Protein AF-Q5GUJ9-F1 (afdb_monomer_lite)

Structure (mmCIF, N/CA/C/O backbone):
data_AF-Q5GUJ9-F1
#
_entry.id   AF-Q5GUJ9-F1
#
loop_
_atom_site.group_PDB
_atom_site.id
_atom_site.type_symbol
_atom_site.label_atom_id
_atom_site.label_alt_id
_atom_site.label_comp_id
_atom_site.label_asym_id
_atom_site.label_entity_id
_atom_site.label_seq_id
_atom_site.pdbx_PDB_ins_code
_atom_site.Cartn_x
_atom_site.Cartn_y
_atom_site.Cartn_z
_atom_site.occupancy
_atom_site.B_iso_or_equiv
_atom_site.auth_seq_id
_atom_site.auth_comp_id
_atom_site.auth_asym_id
_atom_site.auth_atom_id
_atom_site.pdbx_PDB_model_num
ATOM 1 N N . MET A 1 1 ? -27.865 -10.133 41.609 1.00 52.19 1 MET A N 1
ATOM 2 C CA . MET A 1 1 ? -26.567 -9.880 40.949 1.00 52.19 1 MET A CA 1
ATOM 3 C C . MET A 1 1 ? -25.747 -8.984 41.854 1.00 52.19 1 MET A C 1
ATOM 5 O O . MET A 1 1 ? -26.266 -7.954 42.271 1.00 52.19 1 MET A O 1
ATOM 9 N N . SER A 1 2 ? -24.534 -9.396 42.225 1.00 63.97 2 SER A N 1
ATOM 10 C CA . SER A 1 2 ? -23.672 -8.597 43.096 1.00 63.97 2 SER A CA 1
ATOM 11 C C . SER A 1 2 ? -23.121 -7.409 42.298 1.00 63.97 2 SER A C 1
ATOM 13 O O . SER A 1 2 ? -22.692 -7.574 41.160 1.00 63.97 2 SER A O 1
ATOM 15 N N . VAL A 1 3 ? -23.143 -6.198 42.860 1.00 68.81 3 VAL A N 1
ATOM 16 C CA . VAL A 1 3 ? -22.565 -4.976 42.255 1.00 68.81 3 VAL A CA 1
ATOM 17 C C . VAL A 1 3 ? -21.145 -5.183 41.670 1.00 68.81 3 VAL A C 1
ATOM 19 O O . VAL A 1 3 ? -20.879 -4.660 40.583 1.00 68.81 3 VAL A O 1
ATOM 22 N N . PRO A 1 4 ? -20.237 -5.967 42.293 1.00 79.94 4 PRO A N 1
ATOM 23 C CA . PRO A 1 4 ? -18.947 -6.326 41.690 1.00 79.94 4 PRO A CA 1
ATOM 24 C C . PRO A 1 4 ? -19.025 -7.123 40.375 1.00 79.94 4 PRO A C 1
ATOM 26 O O . PRO A 1 4 ? -18.158 -6.934 39.520 1.00 79.94 4 PRO A O 1
ATOM 29 N N . ASP A 1 5 ? -20.050 -7.951 40.160 1.00 77.50 5 ASP A N 1
ATOM 30 C CA . ASP A 1 5 ? -20.209 -8.727 38.918 1.00 77.50 5 ASP A CA 1
ATOM 31 C C . ASP A 1 5 ? -20.597 -7.820 37.749 1.00 77.50 5 ASP A C 1
ATOM 33 O O . ASP A 1 5 ? -20.053 -7.937 36.654 1.00 77.50 5 ASP A O 1
ATOM 37 N N . ALA A 1 6 ? -21.480 -6.848 38.000 1.00 81.62 6 ALA A N 1
ATOM 38 C CA . ALA A 1 6 ? -21.892 -5.870 36.996 1.00 81.62 6 ALA A CA 1
ATOM 39 C C . ALA A 1 6 ? -20.723 -4.983 36.534 1.00 81.62 6 ALA A C 1
ATOM 41 O O . ALA A 1 6 ? -20.653 -4.602 35.366 1.00 81.62 6 ALA A O 1
ATOM 42 N N . LYS A 1 7 ? -19.789 -4.665 37.441 1.00 83.12 7 LYS A N 1
ATOM 43 C CA . LYS A 1 7 ? -18.585 -3.896 37.108 1.00 83.12 7 LYS A CA 1
ATOM 44 C C . LYS A 1 7 ? -17.611 -4.718 36.260 1.00 83.12 7 LYS A C 1
ATOM 46 O O . LYS A 1 7 ? -17.220 -4.260 35.194 1.00 83.12 7 LYS A O 1
ATOM 51 N N . ARG A 1 8 ? -17.326 -5.963 36.666 1.00 86.69 8 ARG A N 1
ATOM 52 C CA . ARG A 1 8 ? -16.517 -6.908 35.873 1.00 86.69 8 ARG A CA 1
ATOM 53 C C . ARG A 1 8 ? -17.083 -7.130 34.476 1.00 86.69 8 ARG A C 1
ATOM 55 O O . ARG A 1 8 ? -16.319 -7.205 33.525 1.00 86.69 8 ARG A O 1
ATOM 62 N N . PHE A 1 9 ? -18.404 -7.215 34.347 1.00 88.44 9 PHE A N 1
ATOM 63 C CA . PHE A 1 9 ? -19.050 -7.405 33.052 1.00 88.44 9 PHE A CA 1
ATOM 64 C C . PHE A 1 9 ? -18.810 -6.215 32.115 1.00 88.44 9 PHE A C 1
ATOM 66 O O . PHE A 1 9 ? -18.409 -6.406 30.972 1.00 88.44 9 PHE A O 1
ATOM 73 N N . LYS A 1 10 ? -18.958 -4.985 32.623 1.00 86.69 10 LYS A N 1
ATOM 74 C CA . LYS A 1 10 ? -18.665 -3.764 31.856 1.00 86.69 10 LYS A CA 1
ATOM 75 C C . LYS A 1 10 ? -17.193 -3.649 31.468 1.00 86.69 10 LYS A C 1
ATOM 77 O O . LYS A 1 10 ? -16.890 -3.273 30.339 1.00 86.69 10 LYS A O 1
ATOM 82 N N . ASP A 1 11 ? -16.289 -3.984 32.385 1.00 89.69 11 ASP A N 1
ATOM 83 C CA . ASP A 1 11 ? -14.850 -3.968 32.111 1.00 89.69 11 ASP A CA 1
ATOM 84 C C . ASP A 1 11 ? -14.497 -4.993 31.017 1.00 89.69 11 ASP A C 1
ATOM 86 O O . ASP A 1 11 ? -13.771 -4.676 30.076 1.00 89.69 11 ASP A O 1
ATOM 90 N N . LEU A 1 12 ? -15.090 -6.191 31.075 1.00 92.25 12 LEU A N 1
ATOM 91 C CA . LEU A 1 12 ? -14.940 -7.220 30.044 1.00 92.25 12 LEU A CA 1
ATOM 92 C C . LEU A 1 12 ? -1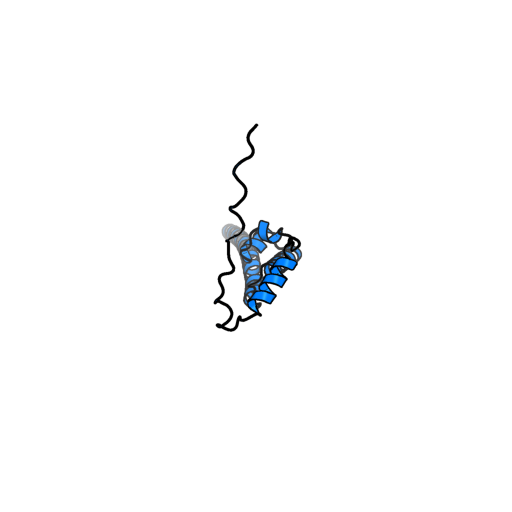5.530 -6.797 28.693 1.00 92.25 12 LEU A C 1
ATOM 94 O O . LEU A 1 12 ? -14.922 -7.080 27.665 1.00 92.25 12 LEU A O 1
ATOM 98 N N . GLU A 1 13 ? -16.672 -6.109 28.657 1.00 90.94 13 GLU A N 1
ATOM 99 C CA . GLU A 1 13 ? -17.251 -5.578 27.413 1.00 90.94 13 GLU A CA 1
ATOM 100 C C . GLU A 1 13 ? -16.365 -4.502 26.770 1.00 90.94 13 GLU A C 1
ATOM 102 O O . GLU A 1 13 ? -16.179 -4.499 25.546 1.00 90.94 13 GLU A O 1
ATOM 107 N N . ALA A 1 14 ? -15.777 -3.622 27.587 1.00 92.25 14 ALA A N 1
ATOM 108 C CA . ALA A 1 14 ? -14.828 -2.605 27.140 1.00 92.25 14 ALA A CA 1
ATOM 109 C C . ALA A 1 14 ? -13.543 -3.237 26.576 1.00 92.25 14 ALA A C 1
ATOM 111 O O . ALA A 1 14 ? -13.040 -2.825 25.526 1.00 92.25 14 ALA A O 1
ATOM 112 N N . GLU A 1 15 ? -13.037 -4.280 27.234 1.00 91.06 15 GLU A N 1
ATOM 113 C CA . GLU A 1 15 ? -11.893 -5.053 26.754 1.00 91.06 15 GLU A CA 1
ATOM 114 C C . GLU A 1 15 ? -12.232 -5.759 25.434 1.00 91.06 15 GLU A C 1
ATOM 116 O O . GLU A 1 15 ? -11.474 -5.690 24.471 1.00 91.06 15 GLU A O 1
ATOM 121 N N . ASN A 1 16 ? -13.418 -6.365 25.333 1.00 92.31 16 ASN A N 1
ATOM 122 C CA . ASN A 1 16 ? -13.863 -7.063 24.128 1.00 92.31 16 ASN A CA 1
ATOM 123 C C . ASN A 1 16 ? -13.984 -6.113 22.929 1.00 92.31 16 ASN A C 1
ATOM 125 O O . ASN A 1 16 ? -13.605 -6.464 21.813 1.00 92.31 16 ASN A O 1
ATOM 129 N N . THR A 1 17 ? -14.471 -4.889 23.146 1.00 92.19 17 THR A N 1
ATOM 130 C CA . THR A 1 17 ? -14.526 -3.864 22.092 1.00 92.19 17 THR A CA 1
ATOM 131 C C . THR A 1 17 ? -13.135 -3.398 21.674 1.00 92.19 17 THR A C 1
ATOM 133 O O . THR A 1 17 ? -12.876 -3.271 20.475 1.00 92.19 17 THR A O 1
ATOM 136 N N . ARG A 1 18 ? -12.211 -3.202 22.623 1.00 92.25 18 ARG A N 1
ATOM 137 C CA . ARG A 1 18 ? -10.805 -2.887 22.311 1.00 92.25 18 ARG A CA 1
ATOM 138 C C . ARG A 1 18 ? -10.122 -4.009 21.533 1.00 92.25 18 ARG A C 1
ATOM 140 O O . ARG A 1 18 ? -9.497 -3.733 20.513 1.00 92.25 18 ARG A O 1
ATOM 147 N N . LEU A 1 19 ? -1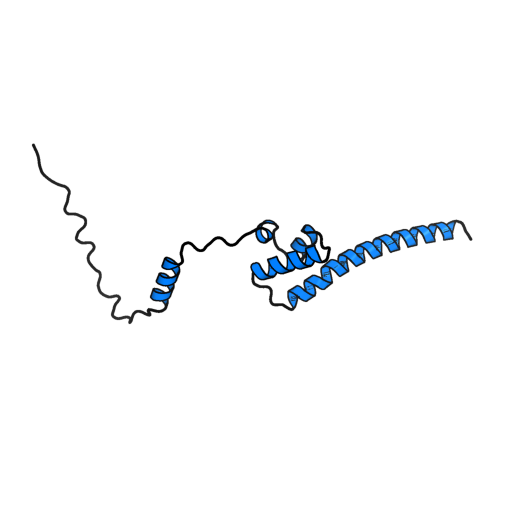0.281 -5.256 21.971 1.00 93.56 19 LEU A N 1
ATOM 148 C CA . LEU A 1 19 ? -9.708 -6.433 21.320 1.00 93.56 19 LEU A CA 1
ATOM 149 C C . LEU A 1 19 ? -10.275 -6.632 19.917 1.00 93.56 19 LEU A C 1
ATOM 151 O O . LEU A 1 19 ? -9.509 -6.854 18.989 1.00 93.56 19 LEU A O 1
ATOM 155 N N . LYS A 1 20 ? -11.591 -6.476 19.725 1.00 87.62 20 LYS A N 1
ATOM 156 C CA . LYS A 1 20 ? -12.217 -6.524 18.393 1.00 87.62 20 LYS A CA 1
ATOM 157 C C . LYS A 1 20 ? -11.651 -5.463 17.460 1.00 87.62 20 LYS A C 1
ATOM 159 O O . LYS A 1 20 ? -11.387 -5.757 16.300 1.00 87.62 20 LYS A O 1
ATOM 164 N N . LYS A 1 21 ? -11.430 -4.247 17.965 1.00 89.19 21 LYS A N 1
ATOM 165 C CA . LYS A 1 21 ? -10.819 -3.168 17.186 1.00 89.19 21 LYS A CA 1
ATOM 166 C C . LYS A 1 21 ? -9.379 -3.505 16.792 1.00 89.19 21 LYS A C 1
ATOM 168 O O . LYS A 1 21 ? -9.020 -3.350 15.632 1.00 89.19 21 LYS A O 1
ATOM 173 N N . LEU A 1 22 ? -8.578 -4.002 17.735 1.00 89.31 22 LEU A N 1
ATOM 174 C CA . LEU A 1 22 ? -7.182 -4.369 17.490 1.00 89.31 22 LEU A CA 1
ATOM 175 C C . LEU A 1 22 ? -7.054 -5.581 16.556 1.00 89.31 22 LEU A C 1
ATOM 177 O O . LEU A 1 22 ? -6.167 -5.612 15.710 1.00 89.31 22 LEU A O 1
ATOM 181 N N . LEU A 1 23 ? -7.965 -6.548 16.677 1.00 85.44 23 LEU A N 1
ATOM 182 C CA . LEU A 1 23 ? -8.040 -7.708 15.797 1.00 85.44 23 LEU A CA 1
ATOM 183 C C . LEU A 1 23 ? -8.470 -7.304 14.387 1.00 85.44 23 LEU A C 1
ATOM 185 O O . LEU A 1 23 ? -7.858 -7.759 13.433 1.00 85.44 23 LEU A O 1
ATOM 189 N N . ALA A 1 24 ? -9.473 -6.433 14.242 1.00 75.38 24 ALA A N 1
ATOM 190 C CA . ALA A 1 24 ? -9.869 -5.905 12.939 1.00 75.38 24 ALA A CA 1
ATOM 191 C C . ALA A 1 24 ? -8.701 -5.171 12.264 1.00 75.38 24 ALA A C 1
ATOM 193 O O . ALA A 1 24 ? -8.435 -5.408 11.092 1.00 75.38 24 ALA A O 1
ATOM 194 N N . GLU A 1 25 ? -7.955 -4.360 13.020 1.00 79.38 25 GLU A N 1
ATOM 195 C CA . GLU A 1 25 ? -6.729 -3.716 12.544 1.00 79.38 25 GLU A CA 1
ATOM 196 C C . GLU A 1 25 ? -5.679 -4.762 12.126 1.00 79.38 25 GLU A C 1
ATOM 198 O O . GLU A 1 25 ? -5.165 -4.703 11.017 1.00 79.38 25 GLU A O 1
ATOM 203 N N . GLN A 1 26 ? -5.385 -5.766 12.960 1.00 76.00 26 GLN A N 1
ATOM 204 C CA . GLN A 1 26 ? -4.386 -6.800 12.653 1.00 76.00 26 GLN A CA 1
ATOM 205 C C . GLN A 1 26 ? -4.765 -7.691 11.467 1.00 76.00 26 GLN A C 1
ATOM 207 O O . GLN A 1 26 ? -3.911 -7.979 10.633 1.00 76.00 26 GLN A O 1
ATOM 212 N N . VAL A 1 27 ? -6.011 -8.154 11.382 1.00 70.75 27 VAL A N 1
ATOM 213 C CA . VAL A 1 27 ? -6.501 -8.970 10.259 1.00 70.75 27 VAL A CA 1
ATOM 214 C C . VAL A 1 27 ? -6.440 -8.152 8.972 1.00 70.75 27 VAL A C 1
ATOM 216 O O . VAL A 1 27 ? -5.914 -8.633 7.971 1.00 70.75 27 VAL A O 1
ATOM 219 N N . PHE A 1 28 ? -6.838 -6.878 9.039 1.00 65.56 28 PHE A N 1
ATOM 220 C CA . PHE A 1 28 ? -6.707 -5.947 7.926 1.00 65.56 28 PHE A CA 1
ATOM 221 C C . PHE A 1 28 ? -5.251 -5.737 7.486 1.00 65.56 28 PHE A C 1
ATOM 223 O O . PHE A 1 28 ? -5.003 -5.561 6.304 1.00 65.56 28 PHE A O 1
ATOM 230 N N . GLN A 1 29 ? -4.270 -5.765 8.392 1.00 65.31 29 GLN A N 1
ATOM 231 C CA . GLN A 1 29 ? -2.855 -5.705 8.003 1.00 65.31 29 GLN A CA 1
ATOM 232 C C . GLN A 1 29 ? -2.364 -7.032 7.399 1.00 65.31 29 GLN A C 1
ATOM 234 O O . GLN A 1 29 ? -1.596 -7.037 6.443 1.00 65.31 29 GLN A O 1
ATOM 239 N N . ASN A 1 30 ? -2.781 -8.170 7.952 1.00 64.25 30 ASN A N 1
ATOM 240 C CA . ASN A 1 30 ? -2.178 -9.470 7.651 1.00 64.25 30 ASN A CA 1
ATOM 241 C C . ASN A 1 30 ? -2.657 -10.103 6.338 1.00 64.25 30 ASN A C 1
ATOM 243 O O . ASN A 1 30 ? -1.840 -10.678 5.617 1.00 64.25 30 ASN A O 1
ATOM 247 N N . ASP A 1 31 ? -3.951 -10.032 6.036 1.00 61.28 31 ASP A N 1
ATOM 248 C CA . ASP A 1 31 ? -4.533 -10.638 4.828 1.00 61.28 31 ASP A CA 1
ATOM 249 C C . ASP A 1 31 ? -3.951 -10.041 3.535 1.00 61.28 31 ASP A C 1
ATOM 251 O O . ASP A 1 31 ? -3.421 -10.782 2.702 1.00 61.28 31 ASP A O 1
ATOM 255 N N . PRO A 1 32 ? -3.921 -8.710 3.385 1.00 58.94 32 PRO A N 1
ATOM 256 C CA . PRO A 1 32 ? -3.380 -8.102 2.184 1.00 58.94 32 PRO A CA 1
ATOM 257 C C . PRO A 1 32 ? -1.843 -8.220 2.053 1.00 58.94 32 PRO A C 1
ATOM 259 O O . PRO A 1 32 ? -1.323 -8.343 0.941 1.00 58.94 32 PRO A O 1
ATOM 262 N N . ILE A 1 33 ? -1.091 -8.271 3.164 1.00 61.28 33 ILE A N 1
ATOM 263 C CA . ILE A 1 33 ? 0.363 -8.538 3.141 1.00 61.28 33 ILE A CA 1
ATOM 264 C C . ILE A 1 33 ? 0.662 -9.962 2.638 1.00 61.28 33 ILE A C 1
ATOM 266 O O . ILE A 1 33 ? 1.611 -10.154 1.875 1.00 61.28 33 ILE A O 1
ATOM 270 N N . LYS A 1 34 ? -0.142 -10.966 3.014 1.00 59.28 34 LYS A N 1
ATOM 271 C CA . LYS A 1 34 ? 0.025 -12.349 2.529 1.00 59.28 34 LYS A CA 1
ATOM 272 C C . LYS A 1 34 ? -0.235 -12.468 1.027 1.00 59.28 34 LYS A C 1
ATOM 274 O O . LYS A 1 34 ? 0.559 -13.104 0.331 1.00 59.28 34 LYS A O 1
ATOM 279 N N . ASP A 1 35 ? -1.269 -11.796 0.528 1.00 58.25 35 ASP A N 1
ATOM 280 C CA . ASP A 1 35 ? -1.573 -11.731 -0.907 1.00 58.25 35 ASP A CA 1
ATOM 281 C C . ASP A 1 35 ? -0.483 -10.996 -1.705 1.00 58.25 35 ASP A C 1
ATOM 283 O O . ASP A 1 35 ? -0.139 -11.400 -2.820 1.00 58.25 35 ASP A O 1
ATOM 287 N N . ALA A 1 36 ? 0.112 -9.950 -1.123 1.00 55.62 36 ALA A N 1
ATOM 288 C CA . ALA A 1 36 ? 1.224 -9.212 -1.717 1.00 55.62 36 ALA A CA 1
ATOM 289 C C . ALA A 1 36 ? 2.527 -10.034 -1.785 1.00 55.62 36 ALA A C 1
ATOM 291 O O . ALA A 1 36 ? 3.263 -9.957 -2.770 1.00 55.62 36 ALA A O 1
ATOM 292 N N . LEU A 1 37 ? 2.819 -10.838 -0.756 1.00 56.19 37 LEU A N 1
ATOM 293 C CA . LEU A 1 37 ? 4.016 -11.686 -0.698 1.00 56.19 37 LEU A CA 1
ATOM 294 C C . LEU A 1 37 ? 3.951 -12.878 -1.664 1.00 56.19 37 LEU A C 1
ATOM 296 O O . LEU A 1 37 ? 4.981 -13.274 -2.207 1.00 56.19 37 LEU A O 1
ATOM 300 N N . GLN A 1 38 ? 2.761 -13.430 -1.922 1.00 56.97 38 GLN A N 1
ATOM 301 C CA . GLN A 1 38 ? 2.592 -14.526 -2.887 1.00 56.97 38 GLN A CA 1
ATOM 302 C C . GLN A 1 38 ? 2.780 -14.077 -4.345 1.00 56.97 38 GLN A C 1
ATOM 304 O O . GLN A 1 38 ? 3.182 -14.876 -5.191 1.00 56.97 38 GLN A O 1
ATOM 309 N N . LYS A 1 39 ? 2.542 -12.797 -4.653 1.00 54.94 39 LYS A N 1
ATOM 310 C CA . LYS A 1 39 ? 2.583 -12.246 -6.015 1.00 54.94 39 LYS A CA 1
ATOM 311 C C . LYS A 1 39 ? 3.822 -11.369 -6.240 1.00 54.94 39 LYS A C 1
ATOM 313 O O . LYS A 1 39 ? 3.660 -10.182 -6.467 1.00 54.94 39 LYS A O 1
ATOM 318 N N . GLN A 1 40 ? 5.044 -11.923 -6.160 1.00 52.22 40 GLN A N 1
ATOM 319 C CA . GLN A 1 40 ? 6.322 -11.356 -6.679 1.00 52.22 40 GLN A CA 1
ATOM 320 C C . GLN A 1 40 ? 6.276 -9.848 -7.049 1.00 52.22 40 GLN A C 1
ATOM 322 O O . GLN A 1 40 ? 6.313 -9.449 -8.215 1.00 52.22 40 GLN A O 1
ATOM 327 N N . MET A 1 41 ? 6.136 -8.983 -6.041 1.00 58.16 41 MET A N 1
ATOM 328 C CA . MET A 1 41 ? 5.690 -7.594 -6.215 1.00 58.16 41 MET A CA 1
ATOM 329 C C . MET A 1 41 ? 6.867 -6.626 -6.377 1.00 58.16 41 MET A C 1
ATOM 331 O O . MET A 1 41 ? 7.031 -5.659 -5.635 1.00 58.16 41 MET A O 1
ATOM 335 N N . VAL A 1 42 ? 7.732 -6.899 -7.353 1.00 63.53 42 VAL A N 1
ATOM 336 C CA . VAL A 1 42 ? 8.998 -6.160 -7.517 1.00 63.53 42 VAL A CA 1
ATOM 337 C C . VAL A 1 42 ? 8.815 -4.842 -8.289 1.00 63.53 42 VAL A C 1
ATOM 339 O O . VAL A 1 42 ? 9.688 -3.977 -8.261 1.00 63.53 42 VAL A O 1
ATOM 342 N N . SER A 1 43 ? 7.672 -4.635 -8.958 1.00 77.56 43 SER A N 1
ATOM 343 C CA . SER A 1 43 ? 7.446 -3.453 -9.801 1.00 77.56 43 SER A CA 1
ATOM 344 C C . SER A 1 43 ? 6.619 -2.357 -9.112 1.00 77.56 43 SER A C 1
ATOM 346 O O . SER A 1 43 ? 5.589 -2.598 -8.475 1.00 77.56 43 SER A O 1
ATOM 348 N N . ALA A 1 44 ? 7.054 -1.103 -9.269 1.00 78.56 44 ALA A N 1
ATOM 349 C CA . ALA A 1 44 ? 6.347 0.062 -8.734 1.00 78.56 44 ALA A CA 1
ATOM 350 C C . ALA A 1 44 ? 4.893 0.212 -9.249 1.00 78.56 44 ALA A C 1
ATOM 352 O O . ALA A 1 44 ? 4.040 0.596 -8.448 1.00 78.56 44 ALA A O 1
ATOM 353 N N . PRO A 1 45 ? 4.555 -0.088 -10.523 1.00 83.12 45 PRO A N 1
ATOM 354 C CA . PRO A 1 45 ? 3.169 -0.047 -11.000 1.00 83.12 45 PRO A CA 1
ATOM 355 C C . PRO A 1 45 ? 2.255 -1.095 -10.350 1.00 83.12 45 PRO A C 1
ATOM 357 O O . PRO A 1 45 ? 1.123 -0.768 -9.996 1.00 83.12 45 PRO A O 1
ATOM 360 N N . ALA A 1 46 ? 2.742 -2.324 -10.137 1.00 82.44 46 ALA A N 1
ATOM 361 C CA . ALA A 1 46 ? 1.961 -3.373 -9.478 1.00 82.44 46 ALA A CA 1
ATOM 362 C C . ALA A 1 46 ? 1.614 -2.970 -8.039 1.00 82.44 46 ALA A C 1
ATOM 364 O O . ALA A 1 46 ? 0.451 -2.991 -7.641 1.00 82.44 46 ALA A O 1
ATOM 365 N N . ARG A 1 47 ? 2.609 -2.465 -7.297 1.00 84.38 47 ARG A N 1
ATOM 366 C CA . ARG A 1 47 ? 2.408 -1.953 -5.935 1.00 84.38 47 ARG A CA 1
ATOM 367 C C . ARG A 1 47 ? 1.404 -0.790 -5.879 1.00 84.38 47 ARG A C 1
ATOM 369 O O . ARG A 1 47 ? 0.613 -0.733 -4.948 1.00 84.38 47 ARG A O 1
ATOM 376 N N . ARG A 1 48 ? 1.386 0.112 -6.874 1.00 87.94 48 ARG A N 1
ATOM 377 C CA . ARG A 1 48 ? 0.392 1.207 -6.953 1.00 87.94 48 ARG A CA 1
ATOM 378 C C . ARG A 1 48 ? -1.036 0.707 -7.155 1.00 87.94 48 ARG A C 1
ATOM 380 O O . ARG A 1 48 ? -1.955 1.304 -6.608 1.00 87.94 48 ARG A O 1
ATOM 387 N N . THR A 1 49 ? -1.210 -0.328 -7.970 1.00 88.12 49 THR A N 1
ATOM 388 C CA . THR A 1 49 ? -2.530 -0.902 -8.276 1.00 88.12 49 THR A CA 1
ATOM 389 C C . THR A 1 49 ? -3.136 -1.510 -7.018 1.00 88.12 49 THR A C 1
ATOM 391 O O . THR A 1 49 ? -4.251 -1.168 -6.649 1.00 88.12 49 THR A O 1
ATOM 394 N N . LEU A 1 50 ? -2.336 -2.266 -6.270 1.00 84.31 50 LEU A N 1
ATOM 395 C CA . LEU A 1 50 ? -2.777 -2.895 -5.032 1.00 84.31 50 LEU A CA 1
ATOM 396 C C . LEU A 1 50 ? -3.172 -1.890 -3.940 1.00 84.31 50 LEU A C 1
ATOM 398 O O . LEU A 1 50 ? -4.187 -2.066 -3.277 1.00 84.31 50 LEU A O 1
ATOM 402 N N . VAL A 1 51 ? -2.409 -0.798 -3.774 1.00 87.38 51 VAL A N 1
ATOM 403 C CA . VAL A 1 51 ? -2.796 0.279 -2.839 1.00 87.38 51 VAL A CA 1
ATOM 404 C C . VAL A 1 51 ? -4.189 0.816 -3.186 1.00 87.38 51 VAL A C 1
ATOM 406 O O . VAL A 1 51 ? -4.972 1.093 -2.282 1.00 87.38 51 VAL A O 1
ATOM 409 N N . ARG A 1 52 ? -4.512 0.965 -4.480 1.00 89.44 52 ARG A N 1
ATOM 410 C CA . ARG A 1 52 ? -5.835 1.437 -4.917 1.00 89.44 52 ARG A CA 1
ATOM 411 C C . ARG A 1 52 ? -6.920 0.412 -4.613 1.00 89.44 52 ARG A C 1
ATOM 413 O O . ARG A 1 52 ? -7.920 0.791 -4.019 1.00 89.44 52 ARG A O 1
ATOM 420 N N . GLU A 1 53 ? -6.680 -0.859 -4.926 1.00 88.12 53 GLU A N 1
ATOM 421 C CA . GLU A 1 53 ? -7.609 -1.955 -4.622 1.00 88.12 53 GLU A CA 1
ATOM 422 C C . GLU A 1 53 ? -7.918 -2.041 -3.121 1.00 88.12 53 GLU A C 1
ATOM 424 O O . GLU A 1 53 ? -9.068 -2.212 -2.730 1.00 88.12 53 GLU A O 1
ATOM 429 N N . TRP A 1 54 ? -6.920 -1.861 -2.250 1.00 85.75 54 TRP A N 1
ATOM 430 C CA . TRP A 1 54 ? -7.156 -1.890 -0.804 1.00 85.75 54 TRP A CA 1
ATOM 431 C C . TRP A 1 54 ? -7.952 -0.680 -0.327 1.00 85.75 54 TRP A C 1
ATOM 433 O O . TRP A 1 54 ? -8.838 -0.833 0.510 1.00 85.75 54 TRP A O 1
ATOM 443 N N . ILE A 1 55 ? -7.669 0.514 -0.856 1.00 88.12 55 ILE A N 1
ATOM 444 C CA . ILE A 1 55 ? -8.450 1.717 -0.540 1.00 88.12 55 ILE A CA 1
ATOM 445 C C . ILE A 1 55 ? -9.909 1.541 -0.986 1.00 88.12 55 ILE A C 1
ATOM 447 O O . ILE A 1 55 ? -10.818 1.864 -0.225 1.00 88.12 55 ILE A O 1
ATOM 451 N N . GLU A 1 56 ? -10.142 0.979 -2.175 1.00 88.06 56 GLU A N 1
ATOM 452 C CA . GLU A 1 56 ? -11.484 0.627 -2.664 1.00 88.06 56 GLU A CA 1
ATOM 453 C C . GLU A 1 56 ? -12.161 -0.429 -1.776 1.00 88.06 56 GLU A C 1
ATOM 455 O O . GLU A 1 56 ? -13.359 -0.342 -1.517 1.00 88.06 56 GLU A O 1
ATOM 460 N N . GLY A 1 57 ? -11.382 -1.364 -1.226 1.00 84.19 57 GLY A N 1
ATOM 461 C CA . GLY A 1 57 ? -11.814 -2.337 -0.220 1.00 84.19 57 GLY A CA 1
ATOM 462 C C . GLY A 1 57 ? -12.017 -1.776 1.196 1.00 84.19 57 GLY A C 1
ATOM 463 O O . GLY A 1 57 ? -12.307 -2.545 2.110 1.00 84.19 57 GLY A O 1
ATOM 464 N N . GLY A 1 58 ? -11.875 -0.461 1.406 1.00 82.88 58 GLY A N 1
ATOM 465 C CA . GLY A 1 58 ? -12.137 0.205 2.687 1.00 82.88 58 GLY A CA 1
ATOM 466 C C . GLY A 1 58 ? -10.901 0.503 3.543 1.00 82.88 58 GLY A C 1
ATOM 467 O O . GLY A 1 58 ? -11.042 0.978 4.672 1.00 82.88 58 GLY A O 1
ATOM 468 N N . ALA A 1 59 ? -9.689 0.276 3.030 1.00 85.69 59 ALA A N 1
ATOM 469 C CA . ALA A 1 59 ? -8.467 0.725 3.691 1.00 85.69 59 ALA A CA 1
ATOM 470 C C . ALA A 1 59 ? -8.395 2.250 3.749 1.00 85.69 59 ALA A C 1
ATOM 472 O O . ALA A 1 59 ? -8.697 2.945 2.778 1.00 85.69 59 ALA A O 1
ATOM 473 N N . SER A 1 60 ? -7.822 2.788 4.825 1.00 89.56 60 SER A N 1
ATOM 474 C CA . SER A 1 60 ? -7.293 4.151 4.746 1.00 89.56 60 SER A CA 1
ATOM 475 C C . SER A 1 60 ? -6.019 4.180 3.890 1.00 89.56 60 SER A C 1
ATOM 477 O O . SER A 1 60 ? -5.198 3.263 3.956 1.00 89.56 60 SER A O 1
ATOM 479 N N . GLU A 1 61 ? -5.804 5.266 3.135 1.00 89.00 61 GLU A N 1
ATOM 480 C CA . GLU A 1 61 ? -4.597 5.454 2.306 1.00 89.00 61 GLU A CA 1
ATOM 481 C C . GLU A 1 61 ? -3.314 5.262 3.129 1.00 89.00 61 GLU A C 1
ATOM 483 O O . GLU A 1 61 ? -2.394 4.569 2.703 1.00 89.00 61 GLU A O 1
ATOM 488 N N . ARG A 1 62 ? -3.268 5.812 4.352 1.00 89.31 62 ARG A N 1
ATOM 489 C CA . ARG A 1 62 ? -2.118 5.666 5.258 1.00 89.31 62 ARG A CA 1
ATOM 490 C C . ARG A 1 62 ? -1.860 4.202 5.623 1.00 89.31 62 ARG A C 1
ATOM 492 O O . ARG A 1 62 ? -0.705 3.789 5.642 1.00 89.31 62 ARG A O 1
ATOM 499 N N . CYS A 1 63 ? -2.917 3.448 5.913 1.00 83.25 63 CYS A N 1
ATOM 500 C CA . CYS A 1 63 ? -2.829 2.037 6.269 1.00 83.25 63 CYS A CA 1
ATOM 501 C C . CYS A 1 63 ? -2.303 1.202 5.092 1.00 83.25 63 CYS A C 1
ATOM 503 O O . CYS A 1 63 ? -1.305 0.500 5.235 1.00 83.25 63 CYS A O 1
ATOM 505 N N . ALA A 1 64 ? -2.891 1.372 3.905 1.00 85.75 64 ALA A N 1
ATOM 506 C CA . ALA A 1 64 ? -2.479 0.655 2.700 1.00 85.75 64 ALA A CA 1
ATOM 507 C C . ALA A 1 64 ? -1.028 0.971 2.289 1.00 85.75 64 ALA A C 1
ATOM 509 O O . ALA A 1 64 ? -0.253 0.072 1.961 1.00 85.75 64 ALA A O 1
ATOM 510 N N . LEU A 1 65 ? -0.625 2.245 2.355 1.00 87.75 65 LEU A N 1
ATOM 511 C CA . LEU A 1 65 ? 0.747 2.665 2.055 1.00 87.75 65 LEU A CA 1
ATOM 512 C C . LEU A 1 65 ? 1.772 2.095 3.040 1.00 87.75 65 LEU A C 1
ATOM 514 O O . LEU A 1 65 ? 2.838 1.653 2.609 1.00 87.75 65 LEU A O 1
ATOM 518 N N . ALA A 1 66 ? 1.457 2.101 4.340 1.00 84.44 66 ALA A N 1
ATOM 519 C CA . ALA A 1 66 ? 2.336 1.570 5.379 1.00 84.44 66 ALA A CA 1
ATOM 520 C C . ALA A 1 66 ? 2.538 0.059 5.223 1.00 84.44 66 ALA A C 1
ATOM 522 O O . ALA A 1 66 ? 3.672 -0.414 5.242 1.00 84.44 66 ALA A O 1
ATOM 523 N N . ALA A 1 67 ? 1.455 -0.672 4.979 1.00 81.12 67 ALA A N 1
ATOM 524 C CA . ALA A 1 67 ? 1.473 -2.114 4.783 1.00 81.12 67 ALA A CA 1
ATOM 525 C C . ALA A 1 67 ? 2.229 -2.548 3.512 1.00 81.12 67 ALA A C 1
ATOM 527 O O . ALA A 1 67 ? 2.947 -3.543 3.524 1.00 81.12 67 ALA A O 1
ATOM 528 N N . ILE A 1 68 ? 2.135 -1.773 2.423 1.00 81.56 68 ILE A N 1
ATOM 529 C CA . ILE A 1 68 ? 2.870 -2.034 1.170 1.00 81.56 68 ILE A CA 1
ATOM 530 C C . ILE A 1 68 ? 4.305 -1.474 1.216 1.00 81.56 68 ILE A C 1
ATOM 532 O O . ILE A 1 68 ? 5.130 -1.813 0.362 1.00 81.56 68 ILE A O 1
ATOM 536 N N . GLY A 1 69 ? 4.635 -0.599 2.173 1.00 84.12 69 GLY A N 1
ATOM 537 C CA . GLY A 1 69 ? 5.931 0.084 2.270 1.00 84.12 69 GLY A CA 1
ATOM 538 C C . GLY A 1 69 ? 6.181 1.083 1.131 1.00 84.12 69 GLY A C 1
ATOM 539 O O . GLY A 1 69 ? 7.303 1.198 0.627 1.00 84.12 69 GLY A O 1
ATOM 540 N N . MET A 1 70 ? 5.127 1.734 0.629 1.00 86.12 70 MET A N 1
ATOM 541 C CA . MET A 1 70 ? 5.181 2.698 -0.479 1.00 86.12 70 MET A CA 1
ATOM 542 C C . MET A 1 70 ? 4.951 4.122 0.039 1.00 86.12 70 MET A C 1
ATOM 544 O O . MET A 1 70 ? 4.151 4.344 0.941 1.00 86.12 70 MET A O 1
ATOM 548 N N . SER A 1 71 ? 5.626 5.116 -0.544 1.00 89.38 71 SER A N 1
ATOM 549 C CA . SER A 1 71 ? 5.369 6.519 -0.206 1.00 89.38 71 SER A CA 1
ATOM 550 C C . SER A 1 71 ? 4.123 7.056 -0.918 1.00 89.38 71 SER A C 1
ATOM 552 O O . SER A 1 71 ? 3.805 6.655 -2.039 1.00 89.38 71 SER A O 1
ATOM 554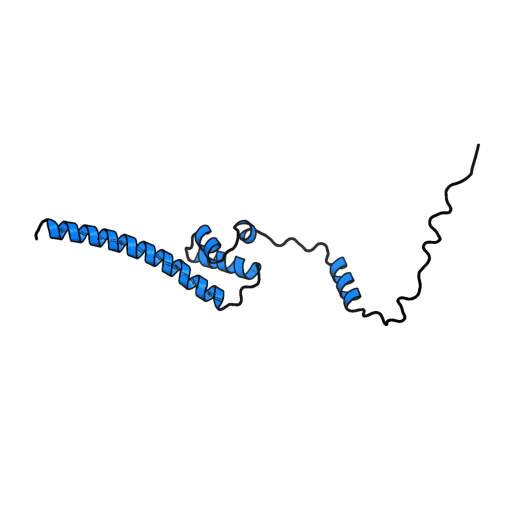 N N . ALA A 1 72 ? 3.454 8.042 -0.315 1.00 90.44 72 ALA A N 1
ATOM 555 C CA . ALA A 1 72 ? 2.311 8.716 -0.939 1.00 90.44 72 ALA A CA 1
ATOM 556 C C . ALA A 1 72 ? 2.673 9.349 -2.299 1.00 90.44 72 ALA A C 1
ATOM 558 O O . ALA A 1 72 ? 1.882 9.327 -3.242 1.00 90.44 72 ALA A O 1
ATOM 559 N N . SER A 1 73 ? 3.897 9.866 -2.439 1.00 90.75 73 SER A N 1
ATOM 560 C CA . SER A 1 73 ? 4.389 10.412 -3.707 1.00 90.75 73 SER A CA 1
ATOM 561 C C . SER A 1 73 ? 4.517 9.338 -4.788 1.00 90.75 73 SER A C 1
ATOM 563 O O . SER A 1 73 ? 4.156 9.586 -5.936 1.00 90.75 73 SER A O 1
ATOM 565 N N . ALA A 1 74 ? 4.970 8.130 -4.436 1.00 86.56 74 ALA A N 1
ATOM 566 C CA . ALA A 1 74 ? 5.061 7.015 -5.376 1.00 86.56 74 ALA A CA 1
ATOM 567 C C . ALA A 1 74 ? 3.680 6.531 -5.848 1.00 86.56 74 ALA A C 1
ATOM 569 O O . ALA A 1 74 ? 3.555 6.126 -7.002 1.00 86.56 74 ALA A O 1
ATOM 570 N N . LEU A 1 75 ? 2.643 6.636 -5.006 1.00 87.56 75 LEU A N 1
ATOM 571 C CA . LEU A 1 75 ? 1.250 6.365 -5.386 1.00 87.56 75 LEU A CA 1
ATOM 572 C C . LEU A 1 75 ? 0.706 7.377 -6.405 1.00 87.56 75 LEU A C 1
ATOM 574 O O . LEU A 1 75 ? -0.019 7.013 -7.335 1.00 87.56 75 LEU A O 1
ATOM 578 N N . ARG A 1 76 ? 1.065 8.652 -6.227 1.00 90.62 76 ARG A N 1
ATOM 579 C CA . ARG A 1 76 ? 0.606 9.780 -7.055 1.00 90.62 76 ARG A CA 1
ATOM 580 C C . ARG A 1 76 ? 1.427 9.970 -8.327 1.00 90.62 76 ARG A C 1
ATOM 582 O O . ARG A 1 76 ? 0.998 10.691 -9.226 1.00 90.62 76 ARG A O 1
ATOM 589 N N . TYR A 1 77 ? 2.593 9.337 -8.410 1.00 88.44 77 TYR A N 1
ATOM 590 C CA . TYR A 1 77 ? 3.470 9.424 -9.565 1.00 88.44 77 TYR A CA 1
ATOM 591 C C . TYR A 1 77 ? 2.759 8.935 -10.835 1.00 88.44 77 TYR A C 1
ATOM 593 O O . TYR A 1 77 ? 2.369 7.768 -10.940 1.00 88.44 77 TYR A O 1
ATOM 601 N N . ARG A 1 78 ? 2.629 9.827 -11.822 1.00 81.81 78 ARG A N 1
ATOM 602 C CA . ARG A 1 78 ? 2.264 9.471 -13.196 1.00 81.81 78 ARG A CA 1
ATOM 603 C C . ARG A 1 78 ? 3.534 9.309 -14.015 1.00 81.81 78 ARG A C 1
ATOM 605 O O . ARG A 1 78 ? 4.434 10.144 -13.932 1.00 81.81 78 ARG A O 1
ATOM 612 N N . GLN A 1 79 ? 3.588 8.236 -14.800 1.00 78.19 79 GLN A N 1
ATOM 613 C CA . GLN A 1 79 ? 4.683 8.009 -15.731 1.00 78.19 79 GLN A CA 1
ATOM 614 C C . GLN A 1 79 ? 4.769 9.197 -16.688 1.00 78.19 79 GLN A C 1
ATOM 616 O O . GLN A 1 79 ? 3.776 9.582 -17.304 1.00 78.19 79 GLN A O 1
ATOM 621 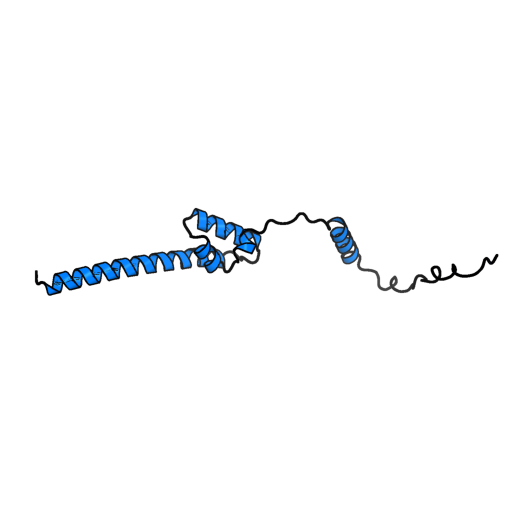N N . ARG A 1 80 ? 5.954 9.801 -16.763 1.00 80.00 80 ARG A N 1
ATOM 622 C CA . ARG A 1 80 ? 6.247 10.804 -17.781 1.00 80.00 80 ARG A CA 1
ATOM 623 C C . ARG A 1 80 ? 6.443 10.104 -19.117 1.00 80.00 80 ARG A C 1
ATOM 625 O O . ARG A 1 80 ? 7.008 9.013 -19.157 1.00 80.00 80 ARG A O 1
ATOM 632 N N . GLU A 1 81 ? 5.984 10.751 -20.179 1.00 76.75 81 GLU A N 1
ATOM 633 C CA . GLU A 1 81 ? 6.285 10.331 -21.544 1.00 76.75 81 GLU A CA 1
ATOM 634 C C . GLU A 1 81 ? 7.801 10.233 -21.726 1.00 76.75 81 GLU A C 1
ATOM 636 O O . GLU A 1 81 ? 8.553 11.106 -21.272 1.00 76.75 81 GLU A O 1
ATOM 641 N N . ASP A 1 82 ? 8.241 9.140 -22.344 1.00 81.25 82 ASP A N 1
ATOM 642 C CA . ASP A 1 82 ? 9.649 8.942 -22.649 1.00 81.25 82 ASP A CA 1
ATOM 643 C C . ASP A 1 82 ? 10.022 9.871 -23.805 1.00 81.25 82 ASP A C 1
ATOM 645 O O . ASP A 1 82 ? 9.538 9.720 -24.921 1.00 81.25 82 ASP A O 1
ATOM 649 N N . ARG A 1 83 ? 10.857 10.872 -23.524 1.00 84.62 83 ARG A N 1
ATOM 650 C CA . ARG A 1 83 ? 11.357 11.812 -24.538 1.00 84.62 83 ARG A CA 1
ATOM 651 C C . ARG A 1 83 ? 12.613 11.301 -25.239 1.00 84.62 83 ARG A C 1
ATOM 653 O O . ARG A 1 83 ? 13.073 11.930 -26.180 1.00 84.62 83 ARG A O 1
ATOM 660 N N . ASN A 1 84 ? 13.178 10.191 -24.769 1.00 88.75 84 ASN A N 1
ATOM 661 C CA . ASN A 1 84 ? 14.469 9.677 -25.211 1.00 88.75 84 ASN A CA 1
ATOM 662 C C . ASN A 1 84 ? 14.320 8.407 -26.053 1.00 88.75 84 ASN A C 1
ATOM 664 O O . ASN A 1 84 ? 15.233 7.583 -26.075 1.00 88.75 84 ASN A O 1
ATOM 668 N N . VAL A 1 85 ? 13.183 8.237 -26.736 1.00 88.31 85 VAL A N 1
ATOM 669 C CA . VAL A 1 85 ? 12.892 7.039 -27.541 1.00 88.31 85 VAL A CA 1
ATOM 670 C C . VAL A 1 85 ? 13.996 6.805 -28.573 1.00 88.31 85 VAL A C 1
ATOM 672 O O . VAL A 1 85 ? 14.603 5.738 -28.578 1.00 88.31 85 VAL A O 1
ATOM 675 N N . GLU A 1 86 ? 14.354 7.836 -29.343 1.00 89.31 86 GLU A N 1
ATOM 676 C CA . GLU A 1 86 ? 15.415 7.768 -30.359 1.00 89.31 86 GLU A CA 1
ATOM 677 C C . GLU A 1 86 ? 16.789 7.435 -29.756 1.00 89.31 86 GLU A C 1
ATOM 679 O O . GLU A 1 86 ? 17.542 6.615 -30.283 1.00 89.31 86 GLU A O 1
ATOM 684 N N . LEU A 1 87 ? 17.122 8.033 -28.606 1.00 90.19 87 LEU A N 1
ATOM 685 C CA . LEU A 1 87 ? 18.377 7.761 -27.904 1.00 90.19 87 LEU A CA 1
ATOM 686 C C . LEU A 1 87 ? 18.427 6.313 -27.404 1.00 90.19 87 LEU A C 1
ATOM 688 O O . LEU A 1 87 ? 19.459 5.651 -27.504 1.00 90.19 87 LEU A O 1
ATOM 692 N N . ARG A 1 88 ? 17.310 5.804 -26.882 1.00 89.38 88 ARG A N 1
ATOM 693 C CA . ARG A 1 88 ? 17.191 4.427 -26.408 1.00 89.38 88 ARG A CA 1
ATOM 694 C C . ARG A 1 88 ? 17.328 3.433 -27.559 1.00 89.38 88 ARG A C 1
ATOM 696 O O . ARG A 1 88 ? 18.046 2.448 -27.407 1.00 89.38 88 ARG A O 1
ATOM 703 N N . GLU A 1 89 ? 16.705 3.705 -28.703 1.00 90.69 89 GLU A N 1
ATOM 704 C CA . GLU A 1 89 ? 16.875 2.911 -29.926 1.00 90.69 89 GLU A CA 1
ATOM 705 C C . GLU A 1 89 ? 18.331 2.917 -30.396 1.00 90.69 89 GLU A C 1
ATOM 707 O O . GLU A 1 89 ? 18.888 1.860 -30.695 1.00 90.69 89 GLU A O 1
ATOM 712 N N . ARG A 1 90 ? 18.994 4.080 -30.367 1.00 92.06 90 ARG A N 1
ATOM 713 C CA . ARG A 1 90 ? 20.412 4.199 -30.723 1.00 92.06 90 ARG A CA 1
ATOM 714 C C . ARG A 1 90 ? 21.313 3.394 -29.788 1.00 92.06 90 ARG A C 1
ATOM 716 O O . ARG A 1 90 ? 22.217 2.710 -30.262 1.00 92.06 90 ARG A O 1
ATOM 723 N N . ILE A 1 91 ? 21.064 3.445 -28.479 1.00 89.44 91 ILE A N 1
ATOM 724 C CA . ILE A 1 91 ? 21.809 2.667 -27.479 1.00 89.44 91 ILE A CA 1
ATOM 725 C C . ILE A 1 91 ? 21.604 1.168 -27.701 1.00 89.44 91 ILE A C 1
ATOM 727 O O . ILE A 1 91 ? 22.573 0.417 -27.667 1.00 89.44 91 ILE A O 1
ATOM 731 N N . LEU A 1 92 ? 20.370 0.726 -27.957 1.00 90.88 92 LEU A N 1
ATOM 732 C CA . LEU A 1 92 ? 20.081 -0.682 -28.233 1.00 90.88 92 LEU A CA 1
ATOM 733 C C . LEU A 1 92 ? 20.768 -1.159 -29.515 1.00 90.88 92 LEU A C 1
ATOM 735 O O . LEU A 1 92 ? 21.377 -2.226 -29.505 1.00 90.88 92 LEU A O 1
ATOM 739 N N . ALA A 1 93 ? 20.738 -0.354 -30.579 1.00 90.25 93 ALA A N 1
ATOM 740 C CA . ALA A 1 93 ? 21.434 -0.655 -31.825 1.00 90.25 93 ALA A CA 1
ATOM 741 C C . ALA A 1 93 ? 22.952 -0.778 -31.615 1.00 90.25 93 ALA A C 1
ATOM 743 O O . ALA A 1 93 ? 23.567 -1.714 -32.116 1.00 90.25 93 ALA A O 1
ATOM 744 N N . LEU A 1 94 ? 23.552 0.122 -30.829 1.00 89.38 94 LEU A N 1
ATOM 745 C CA . LEU A 1 94 ? 24.978 0.073 -30.497 1.00 89.38 94 LEU A CA 1
ATOM 746 C C . LEU A 1 94 ? 25.339 -1.100 -29.578 1.00 89.38 94 LEU A C 1
ATOM 748 O O . LEU A 1 94 ? 26.398 -1.686 -29.743 1.00 89.38 94 LEU A O 1
ATOM 752 N N . ALA A 1 95 ? 24.477 -1.458 -28.627 1.00 86.44 95 ALA A N 1
ATOM 753 C CA . ALA A 1 95 ? 24.707 -2.592 -27.734 1.00 86.44 95 ALA A CA 1
ATOM 754 C C . ALA A 1 95 ? 24.587 -3.942 -28.463 1.00 86.44 95 ALA A C 1
ATOM 756 O O . ALA A 1 95 ? 25.303 -4.886 -28.138 1.00 86.44 95 ALA A O 1
ATOM 757 N N . GLN A 1 96 ? 23.682 -4.036 -29.442 1.00 84.06 96 GLN A N 1
ATOM 758 C CA . GLN A 1 96 ? 23.520 -5.215 -30.301 1.00 84.06 96 GLN A CA 1
ATOM 759 C C . GLN A 1 96 ? 24.593 -5.285 -31.391 1.00 84.06 96 GLN A C 1
ATOM 761 O O . GLN A 1 96 ? 24.938 -6.370 -31.858 1.00 84.06 96 GLN A O 1
ATOM 766 N N . TYR A 1 97 ? 25.156 -4.140 -31.768 1.00 75.94 97 TYR A N 1
ATOM 767 C CA . TYR A 1 97 ? 26.360 -4.071 -32.572 1.00 75.94 97 TYR A CA 1
ATOM 768 C C . TYR A 1 97 ? 27.571 -4.449 -31.711 1.00 75.94 97 TYR A C 1
ATOM 770 O O . TYR A 1 97 ? 28.255 -3.594 -31.158 1.00 75.94 97 TYR A O 1
ATOM 778 N N . THR A 1 98 ? 27.867 -5.744 -31.594 1.00 62.81 98 THR A N 1
ATOM 779 C CA . THR A 1 98 ? 29.184 -6.194 -31.125 1.00 62.81 98 THR A CA 1
ATOM 780 C C . THR A 1 98 ? 30.219 -5.818 -32.186 1.00 62.81 98 THR A C 1
ATOM 782 O O . THR A 1 98 ? 30.226 -6.443 -33.254 1.00 62.81 98 THR A O 1
ATOM 785 N N . PRO A 1 99 ? 31.097 -4.827 -31.947 1.00 60.16 99 PRO A N 1
ATOM 786 C CA . PRO A 1 99 ? 32.123 -4.489 -32.912 1.00 60.16 99 PRO A CA 1
ATOM 787 C C . PRO A 1 99 ? 33.094 -5.665 -32.956 1.00 60.16 99 PRO A C 1
ATOM 789 O O . PRO A 1 99 ? 33.592 -6.113 -31.920 1.00 60.16 99 PRO A O 1
ATOM 792 N N . SER A 1 100 ? 33.374 -6.178 -34.151 1.00 57.72 100 SER A N 1
ATOM 793 C CA . SER A 1 100 ? 34.514 -7.075 -34.326 1.00 57.72 100 SER A CA 1
ATOM 794 C C . SER A 1 100 ? 35.768 -6.350 -33.808 1.00 57.72 100 SER A C 1
ATOM 796 O O . SER A 1 100 ? 35.961 -5.188 -34.176 1.00 57.72 100 SER A O 1
ATOM 798 N N . PRO A 1 101 ? 36.645 -6.982 -33.001 1.00 58.66 101 PRO A N 1
ATOM 799 C CA . PRO A 1 101 ? 37.813 -6.329 -32.390 1.00 58.66 101 PRO A CA 1
ATOM 800 C C . PRO A 1 101 ? 38.761 -5.615 -33.370 1.00 58.66 101 PRO A C 1
ATOM 802 O O . PRO A 1 101 ? 39.651 -4.886 -32.948 1.00 58.66 101 PRO A O 1
ATOM 805 N N . ARG A 1 102 ? 38.591 -5.816 -34.683 1.00 56.19 102 ARG A N 1
ATOM 806 C CA . ARG A 1 102 ? 39.390 -5.194 -35.744 1.00 56.19 102 ARG A CA 1
ATOM 807 C C . ARG A 1 102 ? 38.983 -3.762 -36.109 1.00 56.19 102 ARG A C 1
ATOM 809 O O . ARG A 1 102 ? 39.763 -3.111 -36.789 1.00 56.19 102 ARG A O 1
ATOM 816 N N . SER A 1 103 ? 37.817 -3.257 -35.689 1.00 55.00 103 SER A N 1
ATOM 817 C CA . SER A 1 103 ? 37.356 -1.905 -36.068 1.00 55.00 103 SER A CA 1
ATOM 818 C C . SER A 1 103 ? 37.662 -0.805 -35.041 1.00 55.00 103 SER A C 1
ATOM 820 O O . SER A 1 103 ? 37.327 0.347 -35.279 1.00 55.00 103 SER A O 1
ATOM 822 N N . LEU A 1 104 ? 38.291 -1.130 -33.905 1.00 53.25 104 LEU A N 1
ATOM 823 C CA . LEU A 1 104 ? 38.696 -0.171 -32.858 1.00 53.25 104 LEU A CA 1
ATOM 824 C C . LEU A 1 104 ? 40.143 0.331 -33.041 1.00 53.25 104 LEU A C 1
ATOM 826 O O . LEU A 1 104 ? 40.829 0.656 -32.077 1.00 53.25 104 LEU A O 1
ATOM 830 N N . GLY A 1 105 ? 40.616 0.365 -34.287 1.00 51.44 105 GLY A N 1
ATOM 831 C CA . GLY A 1 105 ? 41.982 0.732 -34.653 1.00 51.44 105 GLY A CA 1
ATOM 832 C C . GLY A 1 105 ? 42.024 1.682 -35.842 1.00 51.44 105 GLY A C 1
ATOM 833 O O . GLY A 1 105 ? 42.631 1.360 -36.852 1.00 51.44 105 GLY A O 1
ATOM 834 N N . ALA A 1 106 ? 41.360 2.828 -35.741 1.00 48.06 106 ALA A N 1
ATOM 835 C CA . ALA A 1 106 ? 41.633 3.986 -36.586 1.00 48.06 106 ALA A CA 1
ATOM 836 C C . ALA A 1 106 ? 41.208 5.225 -35.795 1.00 48.06 106 ALA A C 1
ATOM 838 O O . ALA A 1 106 ? 40.023 5.470 -35.583 1.00 48.06 106 ALA A O 1
ATOM 839 N N . GLY A 1 107 ? 42.190 5.929 -35.234 1.00 55.78 107 GLY A N 1
ATOM 840 C CA . GLY A 1 107 ? 41.963 7.245 -34.663 1.00 55.78 107 GLY A CA 1
ATOM 841 C C . GLY A 1 107 ? 41.700 8.207 -35.808 1.00 55.78 107 GLY A C 1
ATOM 842 O O . GLY A 1 107 ? 42.646 8.638 -36.454 1.00 55.78 107 GLY A O 1
ATOM 843 N N . ASP A 1 108 ? 40.432 8.511 -36.060 1.00 47.44 108 ASP A N 1
ATOM 844 C CA . ASP A 1 108 ? 40.051 9.534 -37.028 1.00 47.44 108 ASP A CA 1
ATOM 845 C C . ASP A 1 108 ? 40.308 10.923 -36.416 1.00 47.44 108 ASP A C 1
ATOM 847 O O . ASP A 1 108 ? 39.509 11.480 -35.662 1.00 47.44 108 ASP A O 1
ATOM 851 N N . ASP A 1 109 ? 41.517 11.415 -36.680 1.00 50.59 109 ASP A N 1
ATOM 852 C CA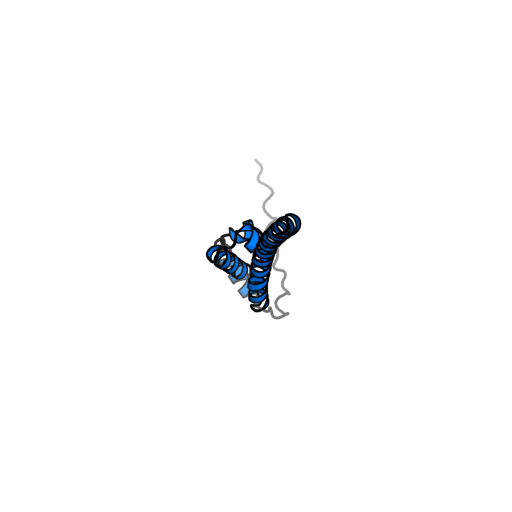 . ASP A 1 109 ? 41.916 12.800 -36.932 1.00 50.59 109 ASP A CA 1
ATOM 853 C C . ASP A 1 109 ? 41.015 13.926 -36.386 1.00 50.59 109 ASP A C 1
ATOM 855 O O . ASP A 1 109 ? 40.202 14.528 -37.089 1.00 50.59 109 ASP A O 1
ATOM 859 N N . LEU A 1 110 ? 41.324 14.386 -35.169 1.00 49.31 110 LEU A N 1
ATOM 860 C CA . LEU A 1 110 ? 40.945 15.719 -34.665 1.00 49.31 110 LEU A CA 1
ATOM 861 C C . LEU A 1 110 ? 41.762 16.868 -35.316 1.00 49.31 110 LEU A C 1
ATOM 863 O O . LEU A 1 110 ? 41.917 17.942 -34.735 1.00 49.31 110 LEU A O 1
ATOM 867 N N . SER A 1 111 ? 42.289 16.682 -36.532 1.00 49.78 111 SER A N 1
ATOM 868 C CA . SER A 1 111 ? 43.284 17.576 -37.151 1.00 49.78 111 SER A CA 1
ATOM 869 C C . SER A 1 111 ? 42.717 18.777 -37.936 1.00 49.78 111 SER A C 1
ATOM 871 O O . SER A 1 111 ? 43.488 19.472 -38.598 1.00 49.78 111 SER A O 1
ATOM 873 N N . GLN A 1 112 ? 41.415 19.088 -37.888 1.00 43.94 112 GLN A N 1
ATOM 874 C CA . GLN A 1 112 ? 40.854 20.202 -38.689 1.00 43.94 112 GLN A CA 1
ATOM 875 C C . GLN A 1 112 ? 40.140 21.329 -37.918 1.00 43.94 112 GLN A C 1
ATOM 877 O O . GLN A 1 112 ? 39.469 22.150 -38.533 1.00 43.94 112 GLN A O 1
ATOM 882 N N . ALA A 1 113 ? 40.330 21.470 -36.600 1.00 46.69 113 ALA A N 1
ATOM 883 C CA . ALA A 1 113 ? 39.688 22.557 -35.833 1.00 46.69 113 ALA A CA 1
ATOM 884 C C . ALA A 1 113 ? 40.604 23.737 -35.422 1.00 46.69 113 ALA A C 1
ATOM 886 O O . ALA A 1 113 ? 40.140 24.642 -34.730 1.00 46.69 113 ALA A O 1
ATOM 887 N N . ALA A 1 114 ? 41.881 23.780 -35.829 1.00 48.09 114 ALA A N 1
ATOM 888 C CA . ALA A 1 114 ? 42.851 24.764 -35.310 1.00 48.09 114 ALA A CA 1
ATOM 889 C C . ALA A 1 114 ? 43.577 25.629 -36.365 1.00 48.09 114 ALA A C 1
ATOM 891 O O . ALA A 1 114 ? 44.653 26.149 -36.086 1.00 48.09 114 ALA A O 1
ATOM 892 N N . ALA A 1 115 ? 43.000 25.844 -37.550 1.00 48.69 115 ALA A N 1
ATOM 893 C CA . ALA A 1 115 ? 43.554 26.761 -38.556 1.00 48.69 115 ALA A CA 1
ATOM 894 C C . ALA A 1 115 ? 42.522 27.831 -38.949 1.00 48.69 115 ALA A C 1
ATOM 896 O O . ALA A 1 115 ? 41.902 27.771 -40.004 1.00 48.69 115 ALA A O 1
ATOM 897 N N . GLY A 1 116 ? 42.298 28.803 -38.062 1.00 48.31 116 GLY A N 1
ATOM 898 C CA . GLY A 1 116 ? 41.331 29.882 -38.301 1.00 48.31 116 GLY A CA 1
ATOM 899 C C . GLY A 1 116 ? 41.478 31.092 -37.382 1.00 48.31 116 GLY A C 1
ATOM 900 O O . GLY A 1 116 ? 40.498 31.780 -37.118 1.00 48.31 116 GLY A O 1
ATOM 901 N N . ARG A 1 117 ? 42.677 31.348 -36.849 1.00 54.94 117 ARG A N 1
ATOM 902 C CA . ARG A 1 117 ? 43.002 32.599 -36.151 1.00 54.94 117 ARG A CA 1
ATOM 903 C C . ARG A 1 117 ? 44.428 33.019 -36.484 1.00 54.94 117 ARG A C 1
ATOM 905 O O . ARG A 1 117 ? 45.338 32.704 -35.734 1.00 54.94 117 ARG A O 1
ATOM 912 N N . SER A 1 118 ? 44.606 33.702 -37.610 1.00 46.72 118 SER A N 1
ATOM 913 C CA . SER A 1 118 ? 45.508 34.855 -37.712 1.00 46.72 118 SER A CA 1
ATOM 914 C C . SER A 1 118 ? 45.407 35.491 -39.098 1.00 46.72 118 SER A C 1
ATOM 916 O O . SER A 1 118 ? 45.425 34.797 -40.110 1.00 46.72 118 SER A O 1
ATOM 918 N N . SER A 1 119 ? 45.401 36.822 -39.090 1.00 44.88 119 SER A N 1
ATOM 919 C CA . SER A 1 119 ? 45.856 37.709 -40.164 1.00 44.88 119 SER A CA 1
ATOM 920 C C . SER A 1 119 ? 44.852 38.104 -41.251 1.00 44.88 119 SER A C 1
ATOM 922 O O . SER A 1 119 ? 44.817 37.551 -42.348 1.00 44.88 119 SER A O 1
ATOM 924 N N . ARG A 1 120 ? 44.175 39.228 -40.997 1.00 39.72 120 ARG A N 1
ATOM 925 C CA . ARG A 1 120 ? 44.249 40.362 -41.926 1.00 39.72 120 ARG A CA 1
ATOM 926 C C . ARG A 1 120 ? 44.181 41.679 -41.154 1.00 39.72 120 ARG A C 1
ATOM 928 O O . ARG A 1 120 ? 43.138 42.047 -40.629 1.00 39.72 120 ARG A O 1
ATOM 935 N N . GLU A 1 121 ? 45.346 42.308 -41.057 1.00 42.16 121 GLU A N 1
ATOM 936 C CA . GLU A 1 121 ? 45.545 43.722 -40.749 1.00 42.16 121 GLU A CA 1
ATOM 937 C C . GLU A 1 121 ? 44.923 44.576 -41.864 1.00 42.16 121 GLU A C 1
ATOM 939 O O . GLU A 1 121 ? 45.074 44.231 -43.040 1.00 42.16 121 GLU A O 1
ATOM 944 N N . LEU A 1 122 ? 44.218 45.644 -41.479 1.00 42.50 122 LEU A N 1
ATOM 945 C CA . LEU A 1 122 ? 44.452 47.048 -41.849 1.00 42.50 122 LEU A CA 1
ATOM 946 C C . LEU A 1 122 ? 43.727 47.934 -40.826 1.00 42.50 122 LEU A C 1
ATOM 948 O O . LEU A 1 122 ? 42.518 47.696 -40.605 1.00 42.50 122 LEU A O 1
#

Organism: Xanthomonas oryzae pv. oryzae (strain KACC10331 / KXO85) (NCBI:txid291331)

Sequence (122 aa):
MSVPDAKRFKDLEAENTRLKKLLAEQVFQNDPIKDALQKQMVSAPARRTLVREWIEGGASERCALAAIGMSASALRYRQREDRNVELRERILALAQYTPSPRSLGAGDDLSQAAAGRSSREL

Secondary structure (DSSP, 8-state):
--HHHHHHHHHHHHHHHHHHHHHHHHHHHHHHHHHHHHS---SHHHHHHHHHHHHHTT--HHHHHHHHT--HHHHHPPPPP-S-HHHHHHHHHHHH----TTSS------TTSS--------

Radius of gyration: 33.06 Å; chains: 1; bounding box: 72×62×85 Å

pLDDT: mean 74.86, std 16.14, range [39.72, 93.56]

Foldseek 3Di:
DDPVVVVVVVVVVVVVVVVVVVVVLVCLLPPLLVVCVVPPPPDLVSLLVSLVVSVVVVDDSVSSCVSSVHDP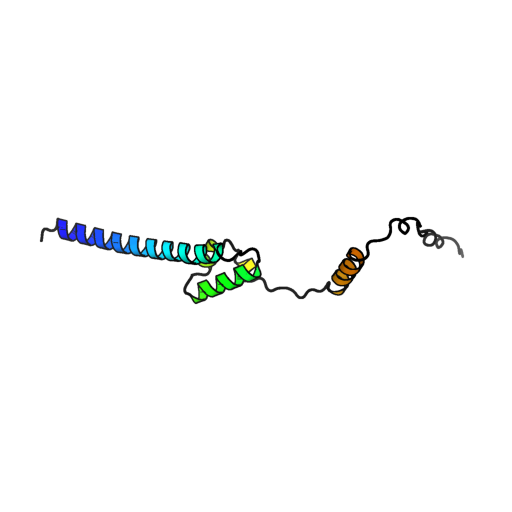VSNVDDDDDDPCPVVVVVVVVVVVPPDDPVPVPDDPDPPPDPPDDDDDDD